Protein AF-A0A9P6NWW6-F1 (afdb_monomer_lite)

Secondary structure (DSSP, 8-state):
-----GGGGTT-----HHHHHTS-EEEE------------------------------TTHHHHHHTTSSPPPPPS-S----PEEE--S-GGG-B-TTT--B--TT-EEEE-TTS-EEEHHHHH-

Structure (mmCIF, N/CA/C/O backbone):
data_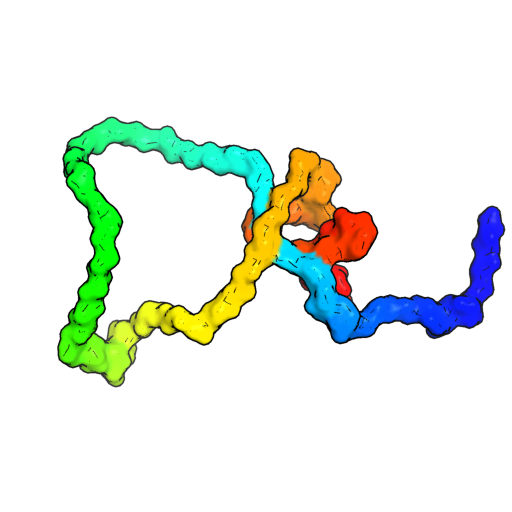AF-A0A9P6NWW6-F1
#
_entry.id   AF-A0A9P6NWW6-F1
#
loop_
_atom_site.group_PDB
_atom_site.id
_atom_site.type_symbol
_atom_site.label_atom_id
_atom_site.label_alt_id
_atom_site.label_comp_id
_atom_site.label_asym_id
_atom_site.label_entity_id
_atom_site.label_seq_id
_atom_site.pdbx_PDB_ins_code
_atom_site.Cartn_x
_atom_site.Cartn_y
_atom_site.Cartn_z
_atom_site.occupancy
_atom_site.B_iso_or_equiv
_atom_site.auth_seq_id
_atom_site.auth_comp_id
_atom_site.auth_asym_id
_atom_site.auth_atom_id
_atom_site.pdbx_PDB_model_num
ATOM 1 N N . MET A 1 1 ? 25.787 16.361 -10.209 1.00 55.53 1 MET A N 1
ATOM 2 C CA . MET A 1 1 ? 24.827 15.371 -10.739 1.00 55.53 1 MET A CA 1
ATOM 3 C C . MET A 1 1 ? 25.642 14.156 -11.165 1.00 55.53 1 MET A C 1
ATOM 5 O O . MET A 1 1 ? 26.512 14.322 -12.010 1.00 55.53 1 MET A O 1
ATOM 9 N N . ARG A 1 2 ? 25.505 13.001 -10.498 1.00 76.81 2 ARG A N 1
ATOM 10 C CA . ARG A 1 2 ? 26.204 11.774 -10.923 1.00 76.81 2 ARG A CA 1
ATOM 11 C C . ARG A 1 2 ? 25.416 11.184 -12.091 1.00 76.81 2 ARG A C 1
ATOM 13 O O . ARG A 1 2 ? 24.218 10.973 -11.947 1.00 76.81 2 ARG A O 1
ATOM 20 N N . VAL A 1 3 ? 26.067 10.988 -13.233 1.00 80.50 3 VAL A N 1
ATOM 21 C CA . VAL A 1 3 ? 25.467 10.322 -14.395 1.00 80.50 3 VAL A CA 1
ATOM 22 C C . VAL A 1 3 ? 25.607 8.821 -14.161 1.00 80.50 3 VAL A C 1
ATOM 24 O O . VAL A 1 3 ? 26.728 8.327 -14.068 1.00 80.50 3 VAL A O 1
ATOM 27 N N . LEU A 1 4 ? 24.487 8.121 -13.991 1.00 74.25 4 LEU A N 1
ATOM 28 C CA . LEU A 1 4 ? 24.456 6.659 -13.934 1.00 74.25 4 LEU A CA 1
ATOM 29 C C . LEU A 1 4 ? 24.324 6.133 -15.367 1.00 74.25 4 LEU A C 1
ATOM 31 O O . LEU A 1 4 ? 23.500 6.645 -16.128 1.00 74.25 4 LEU A O 1
ATOM 35 N N . HIS A 1 5 ? 25.148 5.157 -15.754 1.00 83.00 5 HIS A N 1
ATOM 36 C CA . HIS A 1 5 ? 25.021 4.533 -17.068 1.00 83.00 5 HIS A CA 1
ATOM 37 C C . HIS A 1 5 ? 23.823 3.586 -17.054 1.00 83.00 5 HIS A C 1
ATOM 39 O O . HIS A 1 5 ? 23.662 2.795 -16.131 1.00 83.00 5 HIS A O 1
ATOM 45 N N . VAL A 1 6 ? 22.992 3.645 -18.097 1.00 76.12 6 VAL A N 1
ATOM 46 C CA . VAL A 1 6 ? 21.779 2.815 -18.226 1.00 76.12 6 VAL A CA 1
ATOM 47 C C . VAL A 1 6 ? 22.104 1.318 -18.125 1.00 76.12 6 VAL A C 1
ATOM 49 O O . VAL A 1 6 ? 21.334 0.555 -17.552 1.00 76.12 6 VAL A O 1
ATOM 52 N N . ASN A 1 7 ? 23.280 0.909 -18.608 1.00 79.00 7 ASN A N 1
ATOM 53 C CA . ASN A 1 7 ? 23.742 -0.476 -18.545 1.00 79.00 7 ASN A CA 1
ATOM 54 C C . ASN A 1 7 ? 24.052 -0.958 -17.117 1.00 79.00 7 ASN A C 1
ATOM 56 O O . ASN A 1 7 ? 23.984 -2.157 -16.874 1.00 79.00 7 ASN A O 1
ATOM 60 N N . ASP A 1 8 ? 24.335 -0.056 -16.175 1.00 76.50 8 ASP A N 1
ATOM 61 C CA . ASP A 1 8 ? 24.590 -0.413 -14.772 1.00 76.50 8 ASP A CA 1
ATOM 62 C C . ASP A 1 8 ? 23.282 -0.718 -14.009 1.00 76.50 8 ASP A C 1
ATOM 64 O O . ASP A 1 8 ? 23.315 -1.186 -12.874 1.00 76.50 8 ASP A O 1
ATOM 68 N N . GLY A 1 9 ? 22.120 -0.434 -14.613 1.00 73.00 9 GLY A N 1
ATOM 69 C CA . GLY A 1 9 ? 20.795 -0.647 -14.024 1.00 73.00 9 GLY A CA 1
ATOM 70 C C . GLY A 1 9 ? 20.103 -1.949 -14.435 1.00 73.00 9 GLY A C 1
ATOM 71 O O . GLY A 1 9 ? 18.993 -2.199 -13.980 1.00 73.00 9 GLY A O 1
ATOM 72 N N . VAL A 1 10 ? 20.720 -2.765 -15.297 1.00 70.69 10 VAL A N 1
ATOM 73 C CA . VAL A 1 10 ? 20.071 -3.944 -15.909 1.00 70.69 10 VAL A CA 1
ATOM 74 C C . VAL A 1 10 ? 19.769 -5.045 -14.883 1.00 70.69 10 VAL A C 1
ATOM 76 O O . VAL A 1 10 ? 18.758 -5.726 -15.017 1.00 70.69 10 VAL A O 1
ATOM 79 N N . ASP A 1 11 ? 20.571 -5.143 -13.820 1.00 71.12 11 ASP A N 1
ATOM 80 C CA . ASP A 1 11 ? 20.388 -6.116 -12.731 1.00 71.12 11 ASP A CA 1
ATOM 81 C C . ASP A 1 11 ? 19.760 -5.502 -11.463 1.00 71.12 11 ASP A C 1
ATOM 83 O O . ASP A 1 11 ? 19.691 -6.146 -10.417 1.00 71.12 11 ASP A O 1
ATOM 87 N N . MET A 1 12 ? 19.277 -4.256 -11.527 1.00 74.50 12 MET A N 1
ATOM 88 C CA . MET A 1 12 ? 18.642 -3.567 -10.392 1.00 74.50 12 MET A CA 1
ATOM 89 C C . MET A 1 12 ? 17.148 -3.920 -10.292 1.00 74.50 12 MET A C 1
ATOM 91 O O . MET A 1 12 ? 16.282 -3.044 -10.328 1.00 74.50 12 MET A O 1
ATOM 95 N N . GLY A 1 13 ? 16.846 -5.218 -10.217 1.00 76.44 13 GLY A N 1
ATOM 96 C CA . GLY A 1 13 ? 15.490 -5.724 -10.003 1.00 76.44 13 GLY A CA 1
ATOM 97 C C . GLY A 1 13 ? 14.947 -5.392 -8.607 1.00 76.44 13 GLY A C 1
ATOM 98 O O . GLY A 1 13 ? 15.703 -5.142 -7.669 1.00 76.44 13 GLY A O 1
ATOM 99 N N . GLY A 1 14 ? 13.618 -5.381 -8.475 1.00 84.06 14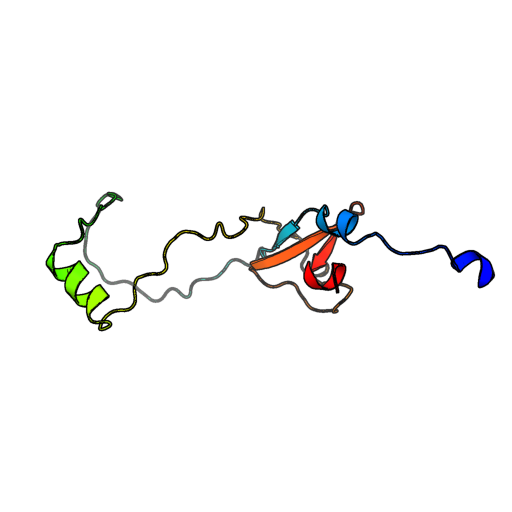 GLY A N 1
ATOM 100 C CA . GLY A 1 14 ? 12.945 -5.312 -7.176 1.00 84.06 14 GLY A CA 1
ATOM 101 C C . GLY A 1 14 ? 13.033 -6.630 -6.395 1.00 84.06 14 GLY A C 1
ATOM 102 O O . GLY A 1 14 ? 13.622 -7.605 -6.860 1.00 84.06 14 GLY A O 1
ATOM 103 N N . ALA A 1 15 ? 12.417 -6.658 -5.212 1.00 87.38 15 ALA A N 1
ATOM 104 C CA . ALA A 1 15 ? 12.281 -7.879 -4.419 1.00 87.38 15 ALA A CA 1
ATOM 105 C C . ALA A 1 15 ? 11.445 -8.940 -5.156 1.00 87.38 15 ALA A C 1
ATOM 107 O O . ALA A 1 15 ? 10.530 -8.617 -5.919 1.00 87.38 15 ALA A O 1
ATOM 108 N N . SER A 1 16 ? 11.743 -10.212 -4.907 1.00 90.06 16 SER A N 1
ATOM 109 C CA . SER A 1 16 ? 10.942 -11.334 -5.405 1.00 90.06 16 SER A CA 1
ATOM 110 C C . SER A 1 16 ? 9.585 -11.421 -4.691 1.00 90.06 16 SER A C 1
ATOM 112 O O . SER A 1 16 ? 9.430 -10.972 -3.556 1.00 90.06 16 SER A O 1
ATOM 114 N N . SER A 1 17 ? 8.584 -12.048 -5.318 1.00 89.25 17 SER A N 1
ATOM 115 C CA . SER A 1 17 ? 7.249 -12.206 -4.712 1.00 89.25 17 SER A CA 1
ATOM 116 C C . SER A 1 17 ? 7.272 -12.989 -3.392 1.00 89.25 17 SER A C 1
ATOM 118 O O . SER A 1 17 ? 6.468 -12.723 -2.502 1.00 89.25 17 SER A O 1
ATOM 120 N N . GLU A 1 18 ? 8.205 -13.932 -3.249 1.00 91.19 18 GLU A N 1
ATOM 121 C CA . GLU A 1 18 ? 8.414 -14.704 -2.019 1.00 91.19 18 GLU A CA 1
ATOM 122 C C . GLU A 1 18 ? 8.961 -13.820 -0.890 1.00 91.19 18 GLU A C 1
ATOM 124 O O . GLU A 1 18 ? 8.522 -13.924 0.255 1.00 91.19 18 GLU A O 1
ATOM 129 N N . GLU A 1 19 ? 9.878 -12.903 -1.204 1.00 91.06 19 GLU A N 1
ATOM 130 C CA . GLU A 1 19 ? 10.391 -11.922 -0.242 1.00 91.06 19 GLU A CA 1
ATOM 131 C C . GLU A 1 19 ? 9.301 -10.928 0.170 1.00 91.06 19 GLU A C 1
ATOM 133 O O . GLU A 1 19 ? 9.150 -10.647 1.360 1.00 91.06 19 GLU A O 1
ATOM 138 N N . ILE A 1 20 ? 8.491 -10.458 -0.786 1.00 91.38 20 ILE A N 1
ATOM 139 C CA . ILE A 1 20 ? 7.372 -9.539 -0.528 1.00 91.38 20 ILE A CA 1
ATOM 140 C C . ILE A 1 20 ? 6.328 -10.179 0.403 1.00 91.38 20 ILE A C 1
ATOM 142 O O . ILE A 1 20 ? 5.791 -9.508 1.284 1.00 91.38 20 ILE A O 1
ATOM 146 N N . ALA A 1 21 ? 6.071 -11.484 0.276 1.00 89.69 21 ALA A N 1
ATOM 147 C CA . ALA A 1 21 ? 5.114 -12.200 1.124 1.00 89.69 21 ALA A CA 1
ATOM 148 C C . ALA A 1 21 ? 5.525 -12.277 2.608 1.00 89.69 21 ALA A C 1
ATOM 150 O O . ALA A 1 21 ? 4.667 -12.485 3.464 1.00 89.69 21 ALA A O 1
ATOM 151 N N . ASN A 1 22 ? 6.813 -12.101 2.917 1.00 91.75 22 ASN A N 1
ATOM 152 C CA . ASN A 1 22 ? 7.336 -12.122 4.286 1.00 91.75 22 ASN A CA 1
ATOM 153 C C . ASN A 1 22 ? 7.320 -10.740 4.965 1.00 91.75 22 ASN A C 1
ATOM 155 O O . ASN A 1 22 ? 7.757 -10.615 6.112 1.00 91.75 22 ASN A O 1
ATOM 159 N N . ILE A 1 23 ? 6.851 -9.692 4.279 1.00 93.38 23 ILE A N 1
ATOM 160 C CA . ILE A 1 23 ? 6.758 -8.349 4.856 1.00 93.38 23 ILE A CA 1
ATOM 161 C C . ILE A 1 23 ? 5.671 -8.343 5.947 1.00 93.38 23 ILE A C 1
ATOM 163 O O . ILE A 1 23 ? 4.547 -8.765 5.671 1.00 93.38 23 ILE A O 1
ATOM 167 N N . PRO A 1 24 ? 5.964 -7.850 7.168 1.00 93.88 24 PRO A N 1
ATOM 168 C CA . PRO A 1 24 ? 4.981 -7.740 8.242 1.00 93.88 24 PRO A CA 1
ATOM 169 C C . PRO A 1 24 ? 3.743 -6.945 7.827 1.00 93.88 24 PRO A C 1
ATOM 171 O O . PRO A 1 24 ? 3.857 -5.893 7.190 1.00 93.88 24 PRO A O 1
ATOM 174 N N . VAL A 1 25 ? 2.571 -7.443 8.220 1.00 95.25 25 VAL A N 1
ATOM 175 C CA . VAL A 1 25 ? 1.267 -6.873 7.874 1.00 95.25 25 VAL A CA 1
ATOM 176 C C . VAL A 1 25 ? 0.493 -6.532 9.140 1.00 95.25 25 VAL A C 1
ATOM 178 O O . VAL A 1 25 ? 0.452 -7.330 10.074 1.00 95.25 25 VAL A O 1
ATOM 181 N N . PHE A 1 26 ? -0.148 -5.369 9.135 1.00 95.44 26 PHE A N 1
ATOM 182 C CA . PHE A 1 26 ? -0.899 -4.816 10.252 1.00 95.44 26 PHE A CA 1
ATOM 183 C C . PHE A 1 26 ? -2.259 -4.298 9.791 1.00 95.44 26 PHE A C 1
ATOM 185 O O . PHE A 1 26 ? -2.414 -3.889 8.638 1.00 95.44 26 PHE A O 1
ATOM 192 N N . GLN A 1 27 ? -3.223 -4.265 10.705 1.00 96.06 27 GLN A N 1
ATOM 193 C CA . GLN A 1 27 ? -4.496 -3.585 10.504 1.00 96.06 27 GLN A CA 1
ATOM 194 C C . GLN A 1 27 ? -4.419 -2.163 11.067 1.00 96.06 27 GLN A C 1
ATOM 196 O O . GLN A 1 27 ? -4.127 -1.966 12.248 1.00 96.06 27 GLN A O 1
ATOM 201 N N . PHE A 1 28 ? -4.674 -1.163 10.230 1.00 95.81 28 PHE A N 1
ATOM 202 C CA . PHE A 1 28 ? -4.638 0.233 10.641 1.00 95.81 28 PHE A CA 1
ATOM 203 C C . PHE A 1 28 ? -5.857 0.607 11.483 1.00 95.81 28 PHE A C 1
ATOM 205 O O . PHE A 1 28 ? -6.991 0.218 11.188 1.00 95.81 28 PHE A O 1
ATOM 212 N N . LYS A 1 29 ? -5.611 1.409 12.520 1.00 94.06 29 LYS A N 1
ATOM 213 C CA . LYS A 1 29 ? -6.649 2.044 13.324 1.00 94.06 29 LYS A CA 1
ATOM 214 C C . LYS A 1 29 ? -6.277 3.493 13.613 1.00 94.06 29 LYS A C 1
ATOM 216 O O . LYS A 1 29 ? -5.205 3.791 14.145 1.00 94.06 29 LYS A O 1
ATOM 221 N N . SER A 1 30 ? -7.176 4.401 13.272 1.00 89.69 30 SER A N 1
ATOM 222 C CA . SER A 1 30 ? -7.050 5.816 13.571 1.00 89.69 30 SER A CA 1
ATOM 223 C C . SER A 1 30 ? -7.292 6.076 15.061 1.00 89.69 30 SER A C 1
ATOM 225 O O . SER A 1 30 ? -8.085 5.422 15.739 1.00 89.69 30 SER A O 1
ATOM 227 N N . ASN A 1 31 ? -6.597 7.079 15.588 1.00 81.56 31 ASN A N 1
ATOM 228 C CA . ASN A 1 31 ? -6.745 7.550 16.966 1.00 81.56 31 ASN A CA 1
ATOM 229 C C . ASN A 1 31 ? -7.945 8.498 17.150 1.00 81.56 31 ASN A C 1
ATOM 231 O O . ASN A 1 31 ? -8.113 9.083 18.226 1.00 81.56 31 ASN A O 1
ATOM 235 N N . LYS A 1 32 ? -8.776 8.681 16.116 1.00 68.62 32 LYS A N 1
ATOM 236 C CA . LYS A 1 32 ? -9.960 9.532 16.190 1.00 68.62 32 LYS A CA 1
ATOM 237 C C . LYS A 1 32 ? -10.952 8.850 17.118 1.00 68.62 32 LYS A C 1
ATOM 239 O O . LYS A 1 32 ? -11.514 7.807 16.807 1.00 68.62 32 LYS A O 1
ATOM 244 N N . THR A 1 33 ? -11.158 9.445 18.287 1.00 47.69 33 THR A N 1
ATOM 245 C CA . THR A 1 33 ? -12.237 9.090 19.204 1.00 47.69 33 THR A CA 1
ATOM 246 C C . THR A 1 33 ? -13.545 9.057 18.422 1.00 4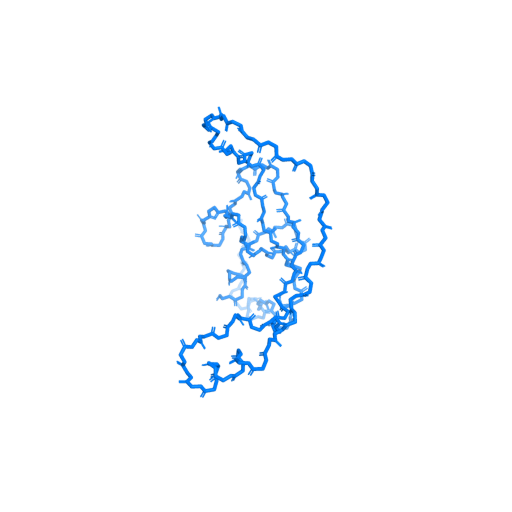7.69 33 THR A C 1
ATOM 248 O O . THR A 1 33 ? -14.114 10.098 18.089 1.00 47.69 33 THR A O 1
ATOM 251 N N . SER A 1 34 ? -14.031 7.854 18.120 1.00 44.59 34 SER A N 1
ATOM 252 C CA . SER A 1 34 ? -15.366 7.638 17.584 1.00 44.59 34 SER A CA 1
ATOM 253 C C . SER A 1 34 ? -16.363 8.171 18.613 1.00 44.59 34 SER A C 1
ATOM 255 O O . SER A 1 34 ? -16.681 7.518 19.609 1.00 44.59 34 SER A O 1
ATOM 257 N N . SER A 1 35 ? -16.814 9.404 18.412 1.00 37.31 35 SER A N 1
ATOM 258 C CA . SER A 1 35 ? -17.947 9.967 19.124 1.00 37.31 35 SER A CA 1
ATOM 259 C C . SER A 1 35 ? -19.195 9.252 18.624 1.00 37.31 35 SER A C 1
ATOM 261 O O . SER A 1 35 ? -19.779 9.589 17.600 1.00 37.31 35 SER A O 1
ATOM 263 N N . THR A 1 36 ? -19.600 8.226 19.364 1.00 41.69 36 THR A N 1
ATOM 264 C CA . THR A 1 36 ? -20.964 7.707 19.345 1.00 41.69 36 THR A CA 1
ATOM 265 C C . THR A 1 36 ? -21.934 8.882 19.531 1.00 41.69 36 THR A C 1
ATOM 267 O O . THR A 1 36 ? -21.842 9.560 20.561 1.00 41.69 36 THR A O 1
ATOM 270 N N . PRO A 1 37 ? -22.887 9.156 18.619 1.00 42.69 37 PRO A N 1
ATOM 271 C CA . PRO A 1 37 ? -23.959 10.089 18.926 1.00 42.69 37 PRO A CA 1
ATOM 272 C C . PRO A 1 37 ? -24.865 9.461 19.994 1.00 42.69 37 PRO A C 1
ATOM 274 O O . PRO A 1 37 ? -25.660 8.562 19.730 1.00 42.69 37 PRO A O 1
ATOM 277 N N . SER A 1 38 ? -24.706 9.938 21.228 1.00 42.50 38 SER A N 1
ATOM 278 C CA . SER A 1 38 ? -25.635 9.708 22.331 1.00 42.50 38 SER A CA 1
ATOM 279 C C . SER A 1 38 ? -26.884 10.572 22.141 1.00 42.50 38 SER A C 1
ATOM 281 O O . SER A 1 38 ? -26.786 11.794 22.047 1.00 42.50 38 SER A O 1
ATOM 283 N N . ALA A 1 39 ? -28.059 9.947 22.153 1.00 41.84 39 ALA A N 1
ATOM 284 C CA . ALA A 1 39 ? -29.352 10.586 22.401 1.00 41.84 39 ALA A CA 1
ATOM 285 C C . ALA A 1 39 ? -30.174 9.693 23.365 1.00 41.84 39 ALA A C 1
ATOM 287 O O . ALA A 1 39 ? -29.902 8.496 23.456 1.00 41.84 39 ALA A O 1
ATOM 288 N N . PRO A 1 40 ? -31.091 10.271 24.166 1.00 47.12 40 PRO A N 1
ATOM 289 C CA . PRO A 1 40 ? -31.099 10.100 25.621 1.00 47.12 40 PRO A CA 1
ATOM 290 C C . PRO A 1 40 ? -31.981 8.962 26.157 1.00 47.12 40 PRO A C 1
ATOM 292 O O . PRO A 1 40 ? -32.942 8.519 25.536 1.00 47.12 40 PRO A O 1
ATOM 295 N N . ALA A 1 41 ? -31.634 8.540 27.373 1.00 36.75 41 ALA A N 1
ATOM 296 C CA . ALA A 1 41 ? -32.243 7.476 28.160 1.00 36.75 41 ALA A CA 1
ATOM 297 C C . ALA A 1 41 ? -33.690 7.750 28.601 1.00 36.75 41 ALA A C 1
ATOM 299 O O . ALA A 1 41 ? -33.997 8.868 28.999 1.00 36.75 41 ALA A O 1
ATOM 300 N N . LEU A 1 42 ? -34.492 6.680 28.691 1.00 35.94 42 LEU A N 1
ATOM 301 C CA . LEU A 1 42 ? -35.394 6.370 29.815 1.00 35.94 42 LEU A CA 1
ATOM 302 C C . LEU A 1 42 ? -35.569 4.827 29.923 1.00 35.94 42 LEU A C 1
ATOM 304 O O . LEU A 1 42 ? -35.268 4.120 28.962 1.00 35.94 42 LEU A O 1
ATOM 308 N N . PRO A 1 43 ? -35.944 4.278 31.099 1.00 50.75 43 PRO A N 1
ATOM 309 C CA . PRO A 1 43 ? -35.208 3.167 31.707 1.00 50.75 43 PRO A CA 1
ATOM 310 C C . PRO A 1 43 ? -36.025 1.876 31.850 1.00 50.75 43 PRO A C 1
ATOM 312 O O . PRO A 1 43 ? -37.229 1.940 32.075 1.00 50.75 43 PRO A O 1
ATOM 315 N N . LEU A 1 44 ? -35.354 0.717 31.878 1.00 27.88 44 LEU A N 1
ATOM 316 C CA . LEU A 1 44 ? -35.664 -0.345 32.844 1.00 27.88 44 LEU A CA 1
ATOM 317 C C . LEU A 1 44 ? -34.539 -1.394 32.900 1.00 27.88 44 LEU A C 1
ATOM 319 O O . LEU A 1 44 ? -34.187 -1.980 31.885 1.00 27.88 44 LEU A O 1
ATOM 323 N N . SER A 1 45 ? -33.990 -1.569 34.107 1.00 33.22 45 SER A N 1
ATOM 324 C CA . SER A 1 45 ? -33.523 -2.806 34.763 1.00 33.22 45 SER A CA 1
ATOM 325 C C . SER A 1 45 ? -33.137 -3.988 33.854 1.00 33.22 45 SER A C 1
ATOM 327 O O . SER A 1 45 ? -33.964 -4.503 33.118 1.00 33.22 45 SER A O 1
ATOM 329 N N . ASN A 1 46 ? -31.955 -4.597 33.941 1.00 34.72 46 ASN A N 1
ATOM 330 C CA . ASN A 1 46 ? -31.415 -5.236 35.141 1.00 34.72 46 ASN A CA 1
ATOM 331 C C . ASN A 1 46 ? -30.022 -5.816 34.818 1.00 34.72 46 ASN A C 1
ATOM 333 O O . ASN A 1 46 ? -29.803 -6.343 33.730 1.00 34.72 46 ASN A O 1
ATOM 337 N N . THR A 1 47 ? -29.120 -5.798 35.794 1.00 40.53 47 THR A N 1
ATOM 338 C CA . THR A 1 47 ? -27.870 -6.569 35.832 1.00 40.53 47 THR A CA 1
ATOM 339 C C . THR A 1 47 ? -28.125 -8.054 35.554 1.00 40.53 47 THR A C 1
ATOM 341 O O . THR A 1 47 ? -28.934 -8.641 36.270 1.00 40.53 47 THR A O 1
ATOM 344 N N . GLN A 1 48 ? -27.410 -8.671 34.599 1.00 37.53 48 GLN A N 1
ATOM 345 C CA . GLN A 1 48 ? -27.086 -10.109 34.616 1.00 37.53 48 GLN A CA 1
ATOM 346 C C . GLN A 1 48 ? -26.037 -10.494 33.553 1.00 37.53 48 GLN A C 1
ATOM 348 O O . GLN A 1 48 ? -26.285 -10.445 32.357 1.00 37.53 48 GLN A O 1
ATOM 353 N N . GLU A 1 49 ? -24.855 -10.849 34.062 1.00 35.25 49 GLU A N 1
ATOM 354 C CA . GLU A 1 49 ? -23.894 -11.858 33.592 1.00 35.25 49 GLU A CA 1
ATOM 355 C C . GLU A 1 49 ? -23.982 -12.342 32.133 1.00 35.25 49 GLU A C 1
ATOM 357 O O . GLU A 1 49 ? -24.929 -13.016 31.726 1.00 35.25 49 GLU A O 1
ATOM 362 N N . VAL A 1 50 ? -22.882 -12.147 31.401 1.00 31.17 50 VAL A N 1
ATOM 363 C CA . VAL A 1 50 ? -22.563 -12.856 30.156 1.00 31.17 50 VAL A CA 1
ATOM 364 C C . VAL A 1 50 ? -22.482 -14.358 30.453 1.00 31.17 50 VAL A C 1
ATOM 366 O O . VAL A 1 50 ? -21.446 -14.881 30.860 1.00 31.17 50 VAL A O 1
ATOM 369 N N . LYS A 1 51 ? -23.604 -15.060 30.278 1.00 29.64 51 LYS A N 1
ATOM 370 C CA . LYS A 1 51 ? -23.661 -16.521 30.202 1.00 29.64 51 LYS A CA 1
ATOM 371 C C . LYS A 1 51 ? -23.649 -16.920 28.736 1.00 29.64 51 LYS A C 1
ATOM 373 O O . LYS A 1 51 ? -24.522 -16.544 27.961 1.00 29.64 51 LYS A O 1
ATOM 378 N N . THR A 1 52 ? -22.651 -17.711 28.377 1.00 33.34 52 THR A N 1
ATOM 379 C CA . THR A 1 52 ? -22.580 -18.498 27.151 1.00 33.34 52 THR A CA 1
ATOM 380 C C . THR A 1 52 ? -23.830 -19.376 27.023 1.00 33.34 52 THR A C 1
ATOM 382 O O . THR A 1 52 ? -23.958 -20.404 27.685 1.00 33.34 52 THR A O 1
ATOM 385 N N . VAL A 1 53 ? -24.787 -18.985 26.177 1.00 33.12 53 VAL A N 1
ATOM 386 C CA . VAL A 1 53 ? -25.947 -19.832 25.865 1.00 33.12 53 VAL A CA 1
ATOM 387 C C . VAL A 1 53 ? -25.613 -20.683 24.642 1.00 33.12 53 VAL A C 1
ATOM 389 O O . VAL A 1 53 ? -25.759 -20.259 23.500 1.00 33.12 53 VAL A O 1
ATOM 392 N N . GLN A 1 54 ? -25.161 -21.912 24.897 1.00 45.75 54 GLN A N 1
ATOM 393 C CA . GLN A 1 54 ? -25.161 -22.997 23.916 1.00 45.75 54 GLN A CA 1
ATOM 394 C C . GLN A 1 54 ? -26.614 -23.312 23.525 1.00 45.75 54 GLN A C 1
ATOM 396 O O . GLN A 1 54 ? -27.324 -23.999 24.264 1.00 45.75 54 GLN A O 1
ATOM 401 N N . MET A 1 55 ? -27.081 -22.826 22.374 1.00 43.34 55 MET A N 1
ATOM 402 C CA . MET A 1 55 ? -28.372 -23.257 21.837 1.00 43.34 55 MET A CA 1
ATOM 403 C C . MET A 1 55 ? -28.218 -24.630 21.171 1.00 43.34 55 MET A C 1
ATOM 405 O O . MET A 1 55 ? -27.525 -24.787 20.169 1.00 43.34 55 MET A O 1
ATOM 409 N N . LYS A 1 56 ? -28.850 -25.657 21.750 1.00 52.81 56 LYS A N 1
ATOM 410 C CA . LYS A 1 56 ? -28.972 -26.988 21.140 1.00 52.81 56 LYS A CA 1
ATOM 411 C C . LYS A 1 56 ? -29.959 -26.897 19.971 1.00 52.81 56 LYS A C 1
ATOM 413 O O . LYS A 1 56 ? -31.155 -26.754 20.212 1.00 52.81 56 LYS A O 1
ATOM 418 N N . LEU A 1 57 ? -29.476 -26.998 18.730 1.00 56.22 57 LEU A N 1
ATOM 419 C CA . LEU A 1 57 ? -30.344 -27.096 17.550 1.00 56.22 57 LEU A CA 1
ATOM 420 C C . LEU A 1 57 ? -31.258 -28.328 17.670 1.00 56.22 57 LEU A C 1
ATOM 422 O O . LEU A 1 57 ? -30.792 -29.458 17.844 1.00 56.22 57 LEU A O 1
ATOM 426 N N . GLY A 1 58 ? -32.570 -28.106 17.588 1.00 65.25 58 GLY A N 1
ATOM 427 C CA . GLY A 1 58 ? -33.585 -29.159 17.621 1.00 65.25 58 GLY A CA 1
ATOM 428 C C . GLY A 1 58 ? -33.692 -29.924 16.296 1.00 65.25 58 GLY A C 1
ATOM 429 O O . GLY A 1 58 ? -33.336 -29.424 15.233 1.00 65.25 58 GLY A O 1
ATOM 430 N N . LEU A 1 59 ? -34.240 -31.144 16.342 1.00 63.50 59 LEU A N 1
ATOM 431 C CA . LEU A 1 59 ? -34.419 -32.036 15.178 1.00 63.50 59 LEU A CA 1
ATOM 432 C C . LEU A 1 59 ? -35.205 -31.411 14.016 1.00 63.50 59 LEU A C 1
ATOM 434 O O . LEU A 1 59 ? -34.974 -31.768 12.863 1.00 63.50 59 LEU A O 1
ATOM 438 N N . LEU A 1 60 ? -36.115 -30.485 14.319 1.00 63.12 60 LEU A N 1
ATOM 439 C CA . LEU A 1 60 ? -36.931 -29.806 13.318 1.00 63.12 60 LEU A CA 1
ATOM 440 C C . LEU A 1 60 ? -36.100 -28.812 12.502 1.00 63.12 60 LEU A C 1
ATOM 442 O O . LEU A 1 60 ? -36.314 -28.717 11.303 1.00 63.12 60 LEU A O 1
ATOM 446 N N . ASP A 1 61 ? -35.098 -28.170 13.108 1.00 62.53 61 ASP A N 1
ATOM 447 C CA . ASP A 1 61 ? -34.238 -27.151 12.487 1.00 62.53 61 ASP A CA 1
ATOM 448 C C . ASP A 1 61 ? -33.415 -27.722 11.313 1.00 62.53 61 ASP A C 1
ATOM 450 O O . ASP A 1 61 ? -33.269 -27.119 10.250 1.00 62.53 61 ASP A O 1
ATOM 454 N N . ARG A 1 62 ? -32.999 -28.992 11.434 1.00 61.72 62 ARG A N 1
ATOM 455 C CA . ARG A 1 62 ? -32.305 -29.733 10.362 1.00 61.72 62 ARG A CA 1
ATOM 456 C C . ARG A 1 62 ? -33.188 -29.983 9.135 1.00 61.72 62 ARG A C 1
ATOM 458 O O . ARG A 1 62 ? -32.661 -30.196 8.043 1.00 61.72 62 ARG A O 1
ATOM 465 N N . LEU A 1 63 ? -34.512 -29.985 9.303 1.00 68.88 63 LEU A N 1
ATOM 466 C CA . LEU A 1 63 ? -35.458 -30.184 8.207 1.00 68.88 63 LEU A CA 1
ATOM 467 C C . LEU A 1 63 ? -35.578 -28.920 7.339 1.00 68.88 63 LEU A C 1
ATOM 469 O O . LEU A 1 63 ? -35.630 -29.040 6.118 1.00 68.88 63 LEU A O 1
ATOM 473 N N . TRP A 1 64 ? -35.537 -27.729 7.948 1.00 64.50 64 TRP A N 1
ATOM 474 C CA . TRP A 1 64 ? -35.595 -26.437 7.244 1.00 64.50 64 TRP A CA 1
ATOM 475 C C . TRP A 1 64 ? -34.333 -26.178 6.415 1.00 64.50 64 TRP A C 1
ATOM 477 O O . TRP A 1 64 ? -34.436 -25.752 5.264 1.00 64.50 64 TRP A O 1
ATOM 487 N N . ILE A 1 65 ? -33.164 -26.555 6.947 1.00 67.00 65 ILE A N 1
ATOM 488 C CA . ILE A 1 65 ? -31.884 -26.530 6.221 1.00 67.00 65 ILE A CA 1
ATOM 489 C C . ILE A 1 65 ? -31.928 -27.450 4.988 1.00 67.00 65 ILE A C 1
ATOM 491 O O . ILE A 1 65 ? -31.469 -27.082 3.910 1.00 67.00 65 ILE A O 1
ATOM 495 N N . ARG A 1 66 ? -32.507 -28.652 5.114 1.00 65.69 66 ARG A N 1
ATOM 496 C CA . ARG A 1 66 ? -32.557 -29.635 4.016 1.00 65.69 66 ARG A CA 1
ATOM 497 C C . ARG A 1 66 ? -33.583 -29.286 2.932 1.00 65.69 66 ARG A C 1
ATOM 499 O O . ARG A 1 66 ? -33.416 -29.711 1.793 1.00 65.69 66 ARG A O 1
ATOM 506 N N . LEU A 1 67 ? -34.630 -28.539 3.281 1.00 72.50 67 LEU A N 1
ATOM 507 C CA . LEU A 1 67 ? -35.655 -28.056 2.349 1.00 72.50 67 LEU A CA 1
ATOM 508 C C . LEU A 1 67 ? -35.265 -26.741 1.646 1.00 72.50 67 LEU A C 1
ATOM 510 O O . LEU A 1 67 ? -36.037 -26.263 0.821 1.00 72.50 67 LEU A O 1
ATOM 514 N N . GLY A 1 68 ? -34.086 -26.171 1.941 1.00 59.28 68 GLY A N 1
ATOM 515 C CA . GLY A 1 68 ? -33.582 -24.956 1.288 1.00 59.28 68 GLY A CA 1
ATOM 516 C C . GLY A 1 68 ? -34.364 -23.686 1.637 1.00 59.28 68 GLY A C 1
ATOM 517 O O . GLY A 1 68 ? -34.318 -22.719 0.886 1.00 59.28 68 GLY A O 1
ATOM 518 N N . LEU A 1 69 ? -35.106 -23.695 2.751 1.00 67.69 69 LEU A N 1
ATOM 519 C CA . LEU A 1 69 ? -35.949 -22.571 3.173 1.00 67.69 69 LEU A CA 1
ATOM 520 C C . LEU A 1 69 ? -35.230 -21.607 4.134 1.00 67.69 69 LEU A C 1
ATOM 522 O O . LEU A 1 69 ? -35.779 -20.567 4.485 1.00 67.69 69 LEU A O 1
ATOM 526 N N . MET A 1 70 ? -34.021 -21.960 4.575 1.00 55.75 70 MET A N 1
ATOM 527 C CA . MET A 1 70 ? -33.187 -21.145 5.450 1.00 55.75 70 MET A CA 1
ATOM 528 C C . MET A 1 70 ? -31.724 -21.302 5.043 1.00 55.75 70 MET A C 1
ATOM 530 O O . MET A 1 70 ? -31.230 -22.418 4.867 1.00 55.75 70 MET A O 1
ATOM 534 N N . GLU A 1 71 ? -31.050 -20.173 4.871 1.00 58.47 71 GLU A N 1
ATOM 535 C CA . GLU A 1 71 ? -29.613 -20.107 4.639 1.00 58.47 71 GLU A CA 1
ATOM 536 C C . GLU A 1 71 ? -28.906 -20.289 5.989 1.00 58.47 71 GLU A C 1
ATOM 538 O O . GLU A 1 71 ? -29.303 -19.683 6.989 1.00 58.47 71 GLU A O 1
ATOM 543 N N . LEU A 1 72 ? -27.921 -21.193 6.059 1.00 58.84 72 LEU A N 1
ATOM 544 C CA . LEU A 1 72 ? -27.155 -21.394 7.289 1.00 58.84 72 LEU A CA 1
ATOM 545 C C . LEU A 1 72 ? -26.488 -20.072 7.703 1.00 58.84 72 LEU A C 1
ATOM 547 O O . LEU A 1 72 ? -25.969 -19.367 6.837 1.00 58.84 72 LEU A O 1
ATOM 551 N N . PRO A 1 73 ? -26.394 -19.770 9.011 1.00 61.78 73 PRO A N 1
ATOM 552 C CA . PRO A 1 73 ? -25.437 -18.773 9.468 1.00 61.78 73 PRO A CA 1
ATOM 553 C C . PRO A 1 73 ? -24.031 -19.175 8.985 1.00 61.78 73 PRO A C 1
ATOM 555 O O . PRO A 1 73 ? -23.716 -20.373 8.987 1.00 61.78 73 PRO A O 1
ATOM 558 N N . PRO A 1 74 ? -23.198 -18.212 8.548 1.00 49.91 74 PRO A N 1
ATOM 559 C CA . PRO A 1 74 ? -21.889 -18.495 7.979 1.00 49.91 74 PRO A CA 1
ATOM 560 C C . PRO A 1 74 ? -21.085 -19.375 8.938 1.00 49.91 74 PRO A C 1
ATOM 562 O O . PRO A 1 74 ? -20.918 -19.076 10.119 1.00 49.91 74 PRO A O 1
ATOM 565 N N . ASN A 1 75 ? -20.650 -20.515 8.414 1.00 45.56 75 ASN A N 1
ATOM 566 C CA . ASN A 1 75 ? -19.839 -21.494 9.115 1.00 45.56 75 ASN A CA 1
ATOM 567 C C . ASN A 1 75 ? -18.517 -20.821 9.549 1.00 45.56 75 ASN A C 1
ATOM 569 O O . ASN A 1 75 ? -17.826 -20.287 8.678 1.00 45.56 75 ASN A O 1
ATOM 573 N N . PRO A 1 76 ? -18.131 -20.822 10.839 1.00 49.34 76 PRO A N 1
ATOM 574 C CA . PRO A 1 76 ? -16.862 -20.249 11.280 1.00 49.34 76 PRO A CA 1
ATOM 575 C C . PRO A 1 76 ? -15.716 -21.197 10.897 1.00 49.34 76 PRO A C 1
ATOM 577 O O . PRO A 1 76 ? -15.240 -21.988 11.710 1.00 49.34 76 PRO A O 1
ATOM 580 N N . THR A 1 77 ? -15.311 -21.221 9.626 1.00 45.09 77 THR A N 1
ATOM 581 C CA . THR A 1 77 ? -14.128 -21.988 9.184 1.00 45.09 77 THR A CA 1
ATOM 582 C C . THR A 1 77 ? -13.418 -21.355 7.987 1.00 45.09 77 THR A C 1
ATOM 584 O O . THR A 1 77 ? -12.934 -22.039 7.089 1.00 45.09 77 THR A O 1
ATOM 587 N N . THR A 1 78 ? -13.291 -20.035 8.001 1.00 41.69 78 THR A N 1
ATOM 588 C CA . THR A 1 78 ? -12.097 -19.377 7.468 1.00 41.69 78 THR A CA 1
ATOM 589 C C . THR A 1 78 ? -11.411 -18.733 8.665 1.00 41.69 78 THR A C 1
ATOM 591 O O . THR A 1 78 ? -12.057 -17.921 9.324 1.00 41.69 78 THR A O 1
ATOM 594 N N . PRO A 1 79 ? -10.165 -19.096 9.023 1.00 51.12 79 PRO A N 1
ATOM 595 C CA . PRO A 1 79 ? -9.376 -18.212 9.862 1.00 51.12 79 PRO A CA 1
ATOM 596 C C . PRO A 1 79 ? -9.208 -16.932 9.043 1.00 51.12 79 PRO A C 1
ATOM 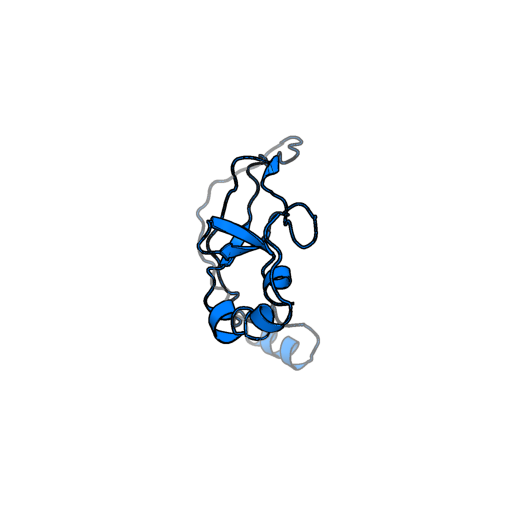598 O O . PRO A 1 79 ? -8.431 -16.902 8.089 1.00 51.12 79 PRO A O 1
ATOM 601 N N . GLU A 1 80 ? -10.017 -15.912 9.329 1.00 51.88 80 GLU A N 1
ATOM 602 C CA . GLU A 1 80 ? -9.665 -14.565 8.902 1.00 51.88 80 GLU A CA 1
ATOM 603 C C . GLU A 1 80 ? -8.255 -14.319 9.446 1.00 51.88 80 GLU A C 1
ATOM 605 O O . GLU A 1 80 ? -8.007 -14.631 10.616 1.00 51.88 80 GLU A O 1
ATOM 610 N N . PRO A 1 81 ? -7.295 -13.899 8.608 1.00 64.50 81 PRO A N 1
ATOM 611 C CA . PRO A 1 81 ? -5.968 -13.592 9.103 1.00 64.50 81 PRO A CA 1
ATOM 612 C C . PRO A 1 81 ? -6.107 -12.457 10.122 1.00 64.50 81 PRO A C 1
ATOM 614 O O . PRO A 1 81 ? -6.395 -11.318 9.764 1.00 64.50 81 PRO A O 1
ATOM 617 N N . GLU A 1 82 ? -5.971 -12.798 11.401 1.00 80.75 82 GLU A N 1
ATOM 618 C CA . GLU A 1 82 ? -5.944 -11.839 12.498 1.00 80.75 82 GLU A CA 1
ATOM 619 C C . GLU A 1 82 ? -4.601 -11.103 12.413 1.00 80.75 82 GLU A C 1
ATOM 621 O O . GLU A 1 82 ? -3.544 -11.698 12.625 1.00 80.75 82 GLU A O 1
ATOM 626 N N . TYR A 1 83 ? -4.638 -9.835 11.998 1.00 87.88 83 TYR A N 1
ATOM 627 C CA . TYR A 1 83 ? -3.461 -8.973 11.904 1.00 87.88 83 TYR A CA 1
ATOM 628 C C . TYR A 1 83 ? -3.307 -8.142 13.177 1.00 87.88 83 TYR A C 1
ATOM 630 O O . TYR A 1 83 ? -4.295 -7.706 13.769 1.00 87.88 83 TYR A O 1
ATOM 638 N N . ASP A 1 84 ? -2.062 -7.859 13.553 1.00 93.31 84 ASP A N 1
ATOM 639 C CA . ASP A 1 84 ? -1.771 -6.950 14.659 1.00 93.31 84 ASP A CA 1
ATOM 640 C C . ASP A 1 84 ? -2.238 -5.525 14.325 1.00 93.31 84 ASP A C 1
ATOM 642 O O . ASP A 1 84 ? -2.128 -5.062 13.187 1.00 93.31 84 ASP A O 1
ATOM 646 N N . VAL A 1 85 ? -2.748 -4.808 15.326 1.00 93.81 85 VAL A N 1
ATOM 647 C CA . VAL A 1 85 ? -3.257 -3.442 15.148 1.00 93.81 85 VAL A CA 1
ATOM 648 C C . VAL A 1 85 ? -2.110 -2.432 15.188 1.00 93.81 85 VAL A C 1
ATOM 650 O O . VAL A 1 85 ? -1.298 -2.439 16.115 1.00 93.81 85 VAL A O 1
ATOM 653 N N . LEU A 1 86 ? -2.078 -1.524 14.211 1.00 93.50 86 LEU A N 1
ATOM 654 C CA . LEU A 1 86 ? -1.119 -0.425 14.114 1.00 93.50 86 LEU A CA 1
ATOM 655 C C . LEU A 1 86 ? -1.830 0.930 14.223 1.00 93.50 86 LEU A C 1
ATOM 657 O O . LEU A 1 86 ? -2.747 1.229 13.458 1.00 93.50 86 LEU A O 1
ATOM 661 N N . GLU A 1 87 ? -1.331 1.782 15.118 1.00 93.44 87 GLU A N 1
ATOM 662 C CA . GLU A 1 87 ? -1.758 3.176 15.260 1.00 93.44 87 GLU A CA 1
ATOM 663 C C . GLU A 1 87 ? -0.622 4.115 14.830 1.00 93.44 87 GLU A C 1
ATOM 665 O O . GLU A 1 87 ? 0.499 4.031 15.338 1.00 93.44 87 GLU A O 1
ATOM 670 N N . ILE A 1 88 ? -0.904 5.036 13.904 1.00 91.38 88 ILE A N 1
ATOM 671 C CA . ILE A 1 88 ? 0.059 6.050 13.446 1.00 91.38 88 ILE A CA 1
ATOM 672 C C . ILE A 1 88 ? -0.286 7.381 14.133 1.00 91.38 88 ILE A C 1
ATOM 674 O O . ILE A 1 88 ? -1.320 7.970 13.809 1.00 91.38 88 ILE A O 1
ATOM 678 N N . PRO A 1 89 ? 0.549 7.901 15.058 1.00 87.50 89 PRO A N 1
ATOM 679 C CA . PRO A 1 89 ? 0.159 9.022 15.921 1.00 87.50 89 PRO A CA 1
ATOM 680 C C . PRO A 1 89 ? -0.138 10.341 15.200 1.00 87.50 89 PRO A C 1
ATOM 682 O O . PRO A 1 89 ? -0.931 11.139 15.694 1.00 87.50 89 PRO A O 1
ATOM 685 N N . GLN A 1 90 ? 0.524 10.604 14.070 1.00 88.50 90 GLN A N 1
ATOM 686 C CA . GLN A 1 90 ? 0.387 11.861 13.335 1.00 88.50 90 GLN A CA 1
ATOM 687 C C . GLN A 1 90 ? -0.419 11.653 12.054 1.00 88.50 90 GLN A C 1
ATOM 689 O O . GLN A 1 90 ? -0.027 10.856 11.205 1.00 88.50 90 GLN A O 1
ATOM 694 N N . GLU A 1 91 ? -1.488 12.432 11.887 1.00 88.62 91 GLU A N 1
ATOM 695 C CA . GLU A 1 91 ? -2.399 12.342 10.735 1.00 88.62 91 GLU A CA 1
ATOM 696 C C . GLU A 1 91 ? -1.682 12.552 9.393 1.00 88.62 91 GLU A C 1
ATOM 698 O O . GLU A 1 91 ? -1.963 11.863 8.425 1.00 88.62 91 GLU A O 1
ATOM 703 N N . GLN A 1 92 ? -0.669 13.424 9.343 1.00 89.00 92 GLN A N 1
ATOM 704 C CA . GLN A 1 92 ? 0.118 13.684 8.128 1.00 89.00 92 GLN A CA 1
ATOM 705 C C . GLN A 1 92 ? 0.915 12.472 7.606 1.00 89.00 92 GLN A C 1
ATOM 707 O O . GLN A 1 92 ? 1.405 12.504 6.480 1.00 89.00 92 GLN A O 1
ATOM 712 N N . TYR A 1 93 ? 1.095 11.434 8.429 1.00 89.88 93 TYR A N 1
ATOM 713 C CA . TYR A 1 93 ? 1.760 10.186 8.045 1.00 89.88 93 TYR A CA 1
ATOM 714 C C . TYR A 1 93 ? 0.770 9.047 7.780 1.00 89.88 93 TYR A C 1
ATOM 716 O O . TYR A 1 93 ? 1.196 7.929 7.493 1.00 89.88 93 TYR A O 1
ATOM 724 N N . GLN A 1 94 ? -0.535 9.314 7.857 1.00 94.44 94 GLN A N 1
ATOM 725 C CA . GLN A 1 94 ? -1.589 8.345 7.570 1.00 94.44 94 GLN A CA 1
ATOM 726 C C . GLN A 1 94 ? -1.938 8.329 6.072 1.00 94.44 94 GLN A C 1
ATOM 728 O O . GLN A 1 94 ? -3.104 8.352 5.712 1.00 94.44 94 GLN A O 1
ATOM 733 N N . VAL A 1 95 ? -0.921 8.325 5.204 1.00 96.12 95 VAL A N 1
ATOM 734 C CA . VAL A 1 95 ? -1.050 8.346 3.737 1.00 96.12 95 VAL A CA 1
ATOM 735 C C . VAL A 1 95 ? -0.160 7.282 3.120 1.00 96.12 95 VAL A C 1
ATOM 737 O O . VAL A 1 95 ? 1.016 7.154 3.478 1.00 96.12 95 VAL A O 1
ATOM 740 N N . CYS A 1 96 ? -0.685 6.577 2.123 1.00 96.62 96 CYS A N 1
ATOM 741 C CA . CYS A 1 96 ? 0.125 5.725 1.268 1.00 96.62 96 CYS A CA 1
ATOM 742 C C . CYS A 1 96 ? 0.806 6.557 0.176 1.00 96.62 96 CYS A C 1
ATOM 744 O O . CYS A 1 96 ? 0.141 7.130 -0.681 1.00 96.62 96 CYS A O 1
ATOM 746 N N . ALA A 1 97 ? 2.140 6.573 0.127 1.00 95.62 97 ALA A N 1
ATOM 747 C CA . ALA A 1 97 ? 2.863 7.327 -0.904 1.00 95.62 97 ALA A CA 1
ATOM 748 C C . ALA A 1 97 ? 2.832 6.680 -2.309 1.00 95.62 97 ALA A C 1
ATOM 750 O O . ALA A 1 97 ? 3.347 7.273 -3.254 1.00 95.62 97 ALA A O 1
ATOM 751 N N . ILE A 1 98 ? 2.247 5.482 -2.451 1.00 95.38 98 ILE A N 1
ATOM 752 C CA . ILE A 1 98 ? 2.098 4.783 -3.739 1.00 95.38 98 ILE A CA 1
ATOM 753 C C . ILE A 1 98 ? 0.779 5.188 -4.407 1.00 95.38 98 ILE A C 1
ATOM 755 O O . ILE A 1 98 ? 0.794 5.714 -5.516 1.00 95.38 98 ILE A O 1
ATOM 759 N N . CYS A 1 99 ? -0.355 5.000 -3.721 1.00 96.88 99 CYS A N 1
ATOM 760 C CA . CYS A 1 99 ? -1.679 5.365 -4.244 1.00 96.88 99 CYS A CA 1
ATOM 761 C C . CYS A 1 99 ? -2.125 6.792 -3.881 1.00 96.88 99 CYS A C 1
ATOM 763 O O . CYS A 1 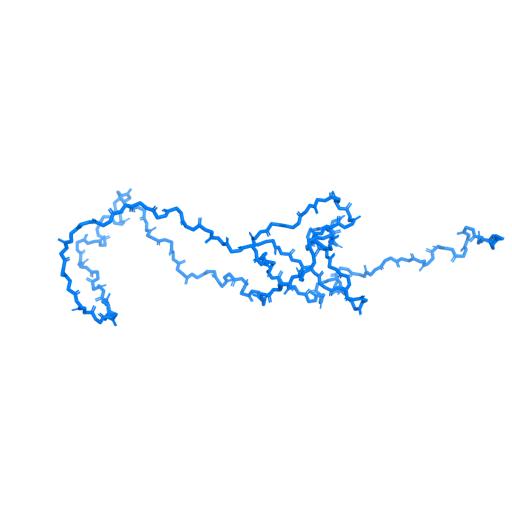99 ? -3.158 7.250 -4.366 1.00 96.88 99 CYS A O 1
ATOM 765 N N . LEU A 1 100 ? -1.360 7.497 -3.040 1.00 95.94 100 LEU A N 1
ATOM 766 C CA . LEU A 1 100 ? -1.620 8.867 -2.576 1.00 95.94 100 LEU A CA 1
ATOM 767 C C . LEU A 1 100 ? -2.955 9.042 -1.831 1.00 95.94 100 LEU A C 1
ATOM 769 O O . LEU A 1 100 ? -3.495 10.145 -1.798 1.00 95.94 100 LEU A O 1
ATOM 773 N N . SER A 1 101 ? -3.481 7.963 -1.249 1.00 96.25 101 SER A N 1
ATOM 774 C CA . SER A 1 101 ? -4.725 7.963 -0.469 1.00 96.25 101 SER A CA 1
ATOM 775 C C . SER A 1 101 ? -4.438 7.874 1.032 1.00 96.25 101 SER A C 1
ATOM 777 O O . SER A 1 101 ? -3.439 7.266 1.436 1.00 96.25 101 SER A O 1
ATOM 779 N N . ASP A 1 102 ? -5.309 8.484 1.838 1.00 96.25 102 ASP A N 1
ATOM 780 C CA . ASP A 1 102 ? -5.286 8.377 3.300 1.00 96.25 102 ASP A CA 1
ATOM 781 C C . ASP A 1 102 ? -5.612 6.938 3.743 1.00 96.25 102 ASP A C 1
ATOM 783 O O . ASP A 1 102 ? -6.287 6.202 3.022 1.00 96.25 102 ASP A O 1
ATOM 787 N N . TYR A 1 103 ? -5.141 6.533 4.922 1.00 95.94 103 TYR A N 1
ATOM 788 C CA . TYR A 1 103 ? -5.503 5.246 5.519 1.00 95.94 103 TYR A CA 1
ATOM 789 C C . TYR A 1 103 ? -6.864 5.306 6.214 1.00 95.94 103 TYR A C 1
ATOM 791 O O . TYR A 1 103 ? -7.147 6.240 6.971 1.00 95.94 103 TYR A O 1
ATOM 799 N N . GLU A 1 104 ? -7.669 4.267 6.014 1.00 94.88 104 GLU A N 1
ATOM 800 C CA . GLU A 1 104 ? -8.971 4.086 6.658 1.00 94.88 104 GLU A CA 1
ATOM 801 C C . GLU A 1 104 ? -8.925 2.991 7.733 1.00 94.88 104 GLU A C 1
ATOM 803 O O . GLU A 1 104 ? -8.129 2.053 7.671 1.00 94.88 104 GLU A O 1
ATOM 808 N N . ASP A 1 105 ? -9.784 3.103 8.751 1.00 93.50 105 ASP A N 1
ATOM 809 C CA . ASP A 1 105 ? -9.874 2.098 9.815 1.00 93.50 105 ASP A CA 1
ATOM 810 C C . ASP A 1 105 ? -10.174 0.712 9.227 1.00 93.50 105 ASP A C 1
ATOM 812 O O . ASP A 1 105 ? -11.189 0.507 8.563 1.00 93.50 105 ASP A O 1
ATOM 816 N N . GLY A 1 106 ? -9.309 -0.257 9.523 1.00 91.62 106 GLY A N 1
ATOM 817 C CA . GLY A 1 106 ? -9.398 -1.607 8.975 1.00 91.62 106 GLY A CA 1
ATOM 818 C C . GLY A 1 106 ? -8.508 -1.859 7.756 1.00 91.62 106 GLY A C 1
ATOM 819 O O . GLY A 1 106 ? -8.396 -3.021 7.357 1.00 91.62 106 GLY A O 1
ATOM 820 N N . ASP A 1 107 ? -7.840 -0.833 7.217 1.00 95.50 107 ASP A N 1
ATOM 821 C CA . ASP A 1 107 ? -6.882 -0.984 6.120 1.00 95.50 107 ASP A CA 1
ATOM 822 C C . ASP A 1 107 ? -5.740 -1.932 6.484 1.00 95.50 107 ASP A C 1
ATOM 824 O O . ASP A 1 107 ? -5.220 -1.935 7.600 1.00 95.50 107 ASP A O 1
ATOM 828 N N . ILE A 1 108 ? -5.308 -2.717 5.499 1.00 95.88 108 ILE A N 1
ATOM 829 C CA . ILE A 1 108 ? -4.225 -3.684 5.657 1.00 95.88 108 ILE A CA 1
ATOM 830 C C . ILE A 1 108 ? -2.923 -3.071 5.149 1.00 95.88 108 ILE A C 1
ATOM 832 O O . ILE A 1 108 ? -2.733 -2.887 3.940 1.00 95.88 108 ILE A O 1
ATOM 836 N N . LEU A 1 109 ? -2.015 -2.769 6.074 1.00 96.25 109 LEU A N 1
ATOM 837 C CA . LEU A 1 109 ? -0.753 -2.094 5.799 1.00 96.25 109 LEU A CA 1
ATOM 838 C C . LEU A 1 109 ? 0.434 -3.039 5.948 1.00 96.25 109 LEU A C 1
ATOM 840 O O . LEU A 1 109 ? 0.531 -3.796 6.908 1.00 96.25 109 LEU A O 1
ATOM 844 N N . CYS A 1 110 ? 1.377 -2.946 5.023 1.00 95.38 110 CYS A N 1
ATOM 845 C CA . CYS A 1 110 ? 2.691 -3.557 5.128 1.00 95.38 110 CYS A CA 1
ATOM 846 C C . CYS A 1 110 ? 3.679 -2.570 5.754 1.00 95.38 110 CYS A C 1
ATOM 848 O O . CYS A 1 110 ? 3.724 -1.407 5.347 1.00 95.38 110 CYS A O 1
ATOM 850 N N . GLN A 1 111 ? 4.512 -3.040 6.684 1.00 94.94 111 GLN A N 1
ATOM 851 C CA . GLN A 1 111 ? 5.623 -2.260 7.233 1.00 94.94 111 GLN A CA 1
ATOM 852 C C . GLN A 1 111 ? 6.953 -2.754 6.657 1.00 94.94 111 GLN A C 1
ATOM 854 O O . GLN A 1 111 ? 7.402 -3.864 6.945 1.00 94.94 111 GLN A O 1
ATOM 859 N N . LEU A 1 112 ? 7.614 -1.916 5.857 1.00 93.75 112 LEU A N 1
ATOM 860 C CA . LEU A 1 112 ? 8.950 -2.222 5.337 1.00 93.75 112 LEU A CA 1
ATOM 861 C C . LEU A 1 112 ? 10.014 -2.100 6.439 1.00 93.75 112 LEU A C 1
ATOM 863 O O . LEU A 1 112 ? 9.821 -1.413 7.440 1.00 93.75 112 LEU A O 1
ATOM 867 N N . TRP A 1 113 ? 11.203 -2.673 6.224 1.00 90.31 113 TRP A N 1
ATOM 868 C CA . TRP A 1 113 ? 12.322 -2.585 7.182 1.00 90.31 113 TRP A CA 1
ATOM 869 C C . TRP A 1 113 ? 12.803 -1.152 7.454 1.00 90.31 113 TRP A C 1
ATOM 871 O O . TRP A 1 113 ? 13.405 -0.875 8.488 1.00 90.31 113 TRP A O 1
ATOM 881 N N . CYS A 1 114 ? 12.510 -0.221 6.545 1.00 93.06 114 CYS A N 1
ATOM 882 C CA . CYS A 1 114 ? 12.739 1.210 6.729 1.00 93.06 114 CYS A CA 1
ATOM 883 C C . CYS A 1 114 ? 11.627 1.920 7.529 1.00 93.06 114 CYS A C 1
ATOM 885 O O . CYS A 1 114 ? 11.647 3.145 7.606 1.00 93.06 114 CYS A O 1
ATOM 887 N N . GLN A 1 115 ? 10.688 1.173 8.125 1.00 90.94 115 GLN A N 1
ATOM 888 C CA . GLN A 1 115 ? 9.546 1.648 8.925 1.00 90.94 115 GLN A CA 1
ATOM 889 C C . GLN A 1 115 ? 8.521 2.500 8.158 1.00 90.94 115 GLN A C 1
ATOM 891 O O . GLN A 1 115 ? 7.678 3.156 8.765 1.00 9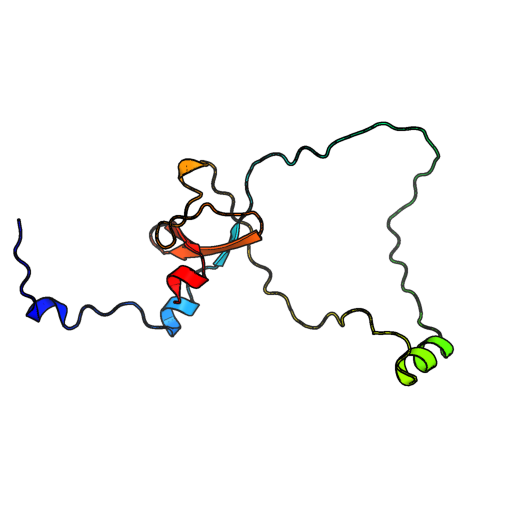0.94 115 GLN A O 1
ATOM 896 N N . HIS A 1 116 ? 8.565 2.479 6.826 1.00 93.75 116 HIS A N 1
ATOM 897 C CA . HIS A 1 116 ? 7.514 3.064 6.000 1.00 93.75 116 HIS A CA 1
ATOM 898 C C . HIS A 1 116 ? 6.351 2.084 5.847 1.00 93.75 116 HIS A C 1
ATOM 900 O O . HIS A 1 116 ? 6.562 0.877 5.694 1.00 93.75 116 HIS A O 1
ATOM 906 N N . HIS A 1 117 ? 5.139 2.632 5.872 1.00 95.25 117 HIS A N 1
ATOM 907 C CA . HIS A 1 117 ? 3.889 1.893 5.756 1.00 95.25 117 HIS A CA 1
ATOM 908 C C . HIS A 1 117 ? 3.277 2.134 4.379 1.00 95.25 117 HIS A C 1
ATOM 910 O O . HIS A 1 117 ? 3.359 3.250 3.861 1.00 95.25 117 HIS A O 1
ATOM 916 N N . PHE A 1 118 ? 2.671 1.098 3.805 1.00 96.62 118 PHE A N 1
ATOM 917 C CA . PHE A 1 118 ? 1.957 1.149 2.527 1.00 96.62 118 PHE A CA 1
ATOM 918 C C . PHE A 1 118 ? 0.804 0.148 2.550 1.00 96.62 118 PHE A C 1
ATOM 920 O O . PHE A 1 118 ? 0.896 -0.849 3.264 1.00 96.62 118 PHE A O 1
ATOM 927 N N . HIS A 1 119 ? -0.249 0.344 1.751 1.00 97.25 119 HIS A N 1
ATOM 928 C CA . HIS A 1 119 ? -1.265 -0.698 1.577 1.00 97.25 119 HIS A CA 1
ATOM 929 C C . HIS A 1 119 ? -0.624 -1.986 1.063 1.00 97.25 119 HIS A C 1
ATOM 931 O O . HIS A 1 119 ? 0.209 -1.952 0.155 1.00 97.25 119 HIS A O 1
ATOM 937 N N . LYS A 1 120 ? -1.048 -3.132 1.600 1.00 95.00 120 LYS A N 1
ATOM 938 C CA . LYS A 1 120 ? -0.549 -4.445 1.172 1.00 95.00 120 LYS A CA 1
ATOM 939 C C . LYS A 1 120 ? -0.689 -4.658 -0.337 1.00 95.00 120 LYS A C 1
ATOM 941 O O . LYS A 1 120 ? 0.204 -5.225 -0.954 1.00 95.00 120 LYS A O 1
ATOM 946 N N . THR A 1 121 ? -1.790 -4.199 -0.928 1.00 94.94 121 THR A N 1
ATOM 947 C CA . THR A 1 121 ? -2.024 -4.269 -2.378 1.00 94.94 121 THR A CA 1
ATOM 948 C C . THR A 1 121 ? -1.021 -3.420 -3.154 1.00 94.94 121 THR A C 1
ATOM 950 O O . THR A 1 121 ? -0.433 -3.914 -4.101 1.00 94.94 121 THR A O 1
ATOM 953 N N . CYS A 1 122 ? -0.721 -2.203 -2.691 1.00 95.50 122 CYS A N 1
ATOM 954 C CA . CYS A 1 122 ? 0.213 -1.285 -3.352 1.00 95.50 122 CYS A CA 1
ATOM 955 C C . CYS A 1 122 ? 1.676 -1.759 -3.358 1.00 95.50 122 CYS A C 1
ATOM 957 O O . CYS A 1 122 ? 2.473 -1.250 -4.134 1.00 95.50 122 CYS A O 1
ATOM 959 N N . VAL A 1 123 ? 2.059 -2.671 -2.459 1.00 92.56 123 VAL A N 1
ATOM 960 C CA . VAL A 1 123 ? 3.416 -3.248 -2.430 1.00 92.56 123 VAL A CA 1
ATOM 961 C C . VAL A 1 123 ? 3.523 -4.481 -3.335 1.00 92.56 123 VAL A C 1
ATOM 963 O O . VAL A 1 123 ? 4.617 -4.823 -3.778 1.00 92.56 123 VAL A O 1
ATOM 966 N N . VAL A 1 124 ? 2.404 -5.167 -3.574 1.00 88.56 124 VAL A N 1
ATOM 967 C CA . VAL A 1 124 ? 2.354 -6.438 -4.311 1.00 88.56 124 VAL A CA 1
ATOM 968 C C . VAL A 1 124 ? 2.032 -6.236 -5.795 1.00 88.56 124 VAL A C 1
ATOM 970 O O . VAL A 1 124 ? 2.548 -6.995 -6.615 1.00 88.56 124 VAL A O 1
ATOM 973 N N . GLU A 1 125 ? 1.169 -5.271 -6.122 1.00 77.56 125 GLU A N 1
ATOM 974 C CA . GLU A 1 125 ? 0.688 -4.957 -7.481 1.00 77.56 125 GLU A CA 1
ATOM 975 C C . GLU A 1 125 ? 1.510 -3.853 -8.156 1.00 77.56 125 GLU A C 1
ATOM 977 O O . GLU A 1 125 ? 1.805 -4.015 -9.364 1.00 77.56 125 GLU A O 1
#

Sequence (125 aa):
MRVLHVNDGVDMGGASSEEIANIPVFQFKSNKTSSTPSAPALPLSNTQEVKTVQMKLGLLDRLWIRLGLMELPPNPTTPEPEYDVLEIPQEQYQVCAICLSDYEDGDILCQLWCQHHFHKTCVVE

Radius of gyration: 24.93 Å; chains: 1; bounding box: 63×47×54 Å

pLDDT: mean 73.49, std 21.84, range [27.88, 97.25]

Foldseek 3Di:
DDDDDPVVCPPVDDDDLVVLVPFAKAFEDEPPPPPDPDDDDDDDDDDDDDDDDPDDDDPVNVVCVVVVVDDDDDDPPDPPPDGHYDYDPDQVLQAAPQVRDGDDGGFMWTQDPVRRIHGSVSSND